Protein 2H8A (pdb70)

InterPro domains:
  IPR001129 Membrane-associated, eicosanoid/glutathione metabolism (MAPEG) protein [PF01124] (18-149)
  IPR023352 Membrane associated eicosanoid/glutathione metabolism-like domain superfamily [G3DSA:1.20.120.550] (2-155)
  IPR023352 Membrane associated eicosanoid/glutathione metabolism-like domain superfamily [SSF161084] (10-147)
  IPR040162 Microsomal glutathione S-transferase 1-like [PTHR10689] (6-151)

Organism: Rattus norvegicus (NCBI:txid10116)

Foldseek 3Di:
DLVCQLPVQVVCLCCVLVVQLVVLPPPDDPDDPPCVDDCVSCVLRVLLNVQSPPLCVQLVVLVVVQCVVPDDPPCCCCLRCVSVVLVVVLNVVDSVDPDDPRVVSSCCHSVPSNVCSVPVD

B-factor: mean 26.66, std 11.85, range [6.63, 51.51]

Sequence (121 aa):
NEVLMAFTSYATIILAKMMFLSSATAFQRLTNKVFLRTDEKVERVRRAHLNDLENIVPFLGIGLLYSLSGPDLSTALIHFRIFVGARIYHTIAYLTPLPQPNRGLAFFVGYGVTLSMAYRL

Solvent-accessible surface area: 8110 Å² total; per-residue (Å²): 42,42,94,100,6,22,96,73,2,105,35,36,37,72,92,22,19,96,126,42,48,72,74,9,82,68,169,112,71,152,50,110,128,119,208,209,140,28,84,112,52,54,37,95,35,152,114,9,62,89,21,1,61,80,11,22,90,72,1,30,36,23,3,95,134,34,26,146,74,43,38,107,76,93,46,2,71,101,43,18,119,105,2,13,28,25,16,61,134,0,12,114,27,29,27,103,36,57,67,146,80,1,166,39,63,21,98,154,12,15,154,23,12,20,119,20,18,58,184,106,122

GO terms:
  GO:0005783 endoplasmic reticulum (C, IDA)
  GO:0016020 membrane (C, IDA)
  GO:0043295 glutathione binding (F, IDA)
  GO:0005741 mitochondrial outer membrane (C, EXP)
  GO:0005789 endoplasmic reticulum membrane (C, EXP)
  GO:0004364 glutathione transferase activity (F, EXP)
  GO:0004364 glutathione transferase activity (F, TAS)
  GO:0005739 mitochondrion (C, IDA)
  GO:0005741 mitochondrial outer membrane (C, IDA)
  GO:0005789 endoplasmic reticulum membrane (C, IDA)
  GO:0045177 apical part of cell (C, IDA)
  GO:0005778 peroxisomal membrane (C, IDA)
  GO:0009410 response to xenobiotic stimulus (P, IDA)
  GO:0042802 identical p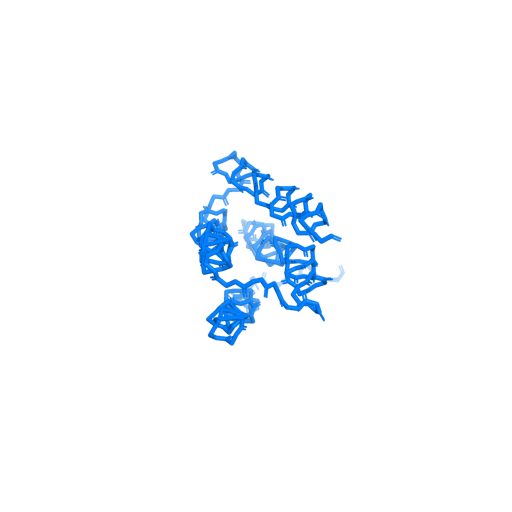rotein binding (F, IDA)
  GO:0004364 glutathione transferase activity (F, IDA)
  GO:0032496 response to lipopolysaccharide (P, IDA)
  GO:0033327 Leydig cell differentiation (P, IEP)
  GO:0042802 identical protein binding (F, IPI)

Structure (mmCIF, N/CA/C/O backbone):
data_2H8A
#
_entry.id   2H8A
#
_cell.length_a   81.800
_cell.length_b   81.800
_cell.length_c   100.000
_cell.angle_alpha   90.00
_cell.angle_beta   90.00
_cell.angle_gamma   120.00
#
_symmetry.space_group_name_H-M   'P 6'
#
loop_
_entity.id
_entity.type
_entity.pdbx_description
1 polymer 'Microsomal glutathione S-transferase 1'
2 non-polymer GLUTATHIONE
#
loop_
_atom_site.group_PDB
_atom_site.id
_atom_site.type_symbol
_atom_site.label_atom_id
_atom_site.label_alt_id
_atom_site.label_comp_id
_atom_site.label_asym_id
_atom_site.label_entity_id
_atom_site.label_seq_id
_atom_site.pdbx_PDB_ins_code
_atom_site.Cartn_x
_atom_site.Cartn_y
_atom_site.Cartn_z
_atom_site.occupancy
_atom_site.B_iso_or_equiv
_atom_site.auth_seq_id
_atom_site.auth_comp_id
_atom_site.auth_asym_id
_atom_site.auth_atom_id
_atom_site.pdbx_PDB_model_num
ATOM 1 N N . ASN A 1 9 ? -55.192 23.879 -21.710 1.00 35.14 9 ASN A N 1
ATOM 2 C CA . ASN A 1 9 ? -55.502 24.474 -20.376 1.00 35.19 9 ASN A CA 1
ATOM 3 C C . ASN A 1 9 ? -54.400 24.471 -19.293 1.00 34.87 9 ASN A C 1
ATOM 4 O O . ASN A 1 9 ? -54.497 25.217 -18.309 1.00 35.04 9 ASN A O 1
ATOM 9 N N . GLU A 1 10 ? -53.361 23.657 -19.473 1.00 34.23 10 GLU A N 1
ATOM 10 C CA . GLU A 1 10 ? -52.212 23.694 -18.566 1.00 33.95 10 GLU A CA 1
ATOM 11 C C . GLU A 1 10 ? -51.724 25.124 -18.468 1.00 33.41 10 GLU A C 1
ATOM 12 O O .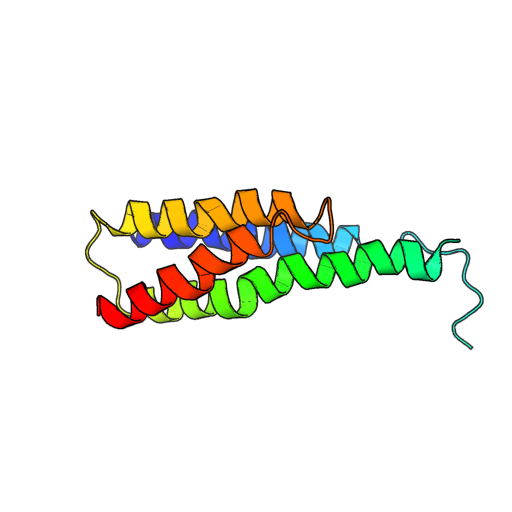 GLU A 1 10 ? -51.049 25.522 -17.515 1.00 33.45 10 GLU A O 1
ATOM 18 N N . VAL A 1 11 ? -52.082 25.875 -19.498 1.00 32.67 11 VAL A N 1
ATOM 19 C CA . VAL A 1 11 ? -52.059 27.307 -19.474 1.00 32.01 11 VAL A CA 1
ATOM 20 C C . VAL A 1 11 ? -52.784 27.788 -18.191 1.00 31.91 11 VAL A C 1
ATOM 21 O O . VAL A 1 11 ? -52.198 27.779 -17.102 1.00 31.69 11 VAL A O 1
ATOM 25 N N . LEU A 1 12 ? -54.064 28.147 -18.308 1.00 31.72 12 LEU A N 1
ATOM 26 C CA . LEU A 1 12 ? -54.804 28.788 -17.207 1.00 31.53 12 LEU A CA 1
ATOM 27 C C . LEU A 1 12 ? -54.558 28.099 -15.869 1.00 31.59 12 LEU A C 1
ATOM 28 O O . LEU A 1 12 ? -54.470 28.770 -14.830 1.00 31.50 12 LEU A O 1
ATOM 33 N N . MET A 1 13 ? -54.446 26.761 -15.919 1.00 31.40 13 MET A N 1
ATOM 34 C CA . MET A 1 13 ? -54.603 25.908 -14.734 1.00 31.00 13 MET A CA 1
ATOM 35 C C . MET A 1 13 ? -53.500 26.123 -13.734 1.00 30.10 13 MET A C 1
ATOM 36 O O . MET A 1 13 ? -53.755 26.517 -12.591 1.00 29.86 13 MET A O 1
ATOM 41 N N . ALA A 1 14 ? -52.273 25.912 -14.175 1.00 29.29 14 ALA A N 1
ATOM 42 C CA . ALA A 1 14 ? -51.170 26.122 -13.290 1.00 29.02 14 ALA A CA 1
ATOM 43 C C . ALA A 1 14 ? -51.421 27.445 -12.580 1.00 28.86 14 ALA A C 1
ATOM 44 O O . ALA A 1 14 ? -51.128 27.574 -11.393 1.00 29.22 14 ALA A O 1
ATOM 46 N N . PHE A 1 15 ? -52.033 28.398 -13.292 1.00 28.42 15 PHE A N 1
ATOM 47 C CA . PHE A 1 15 ? -52.095 29.807 -12.839 1.00 27.53 15 PHE A CA 1
ATOM 48 C C . PHE A 1 15 ? -52.977 30.069 -11.617 1.00 26.52 15 PHE A C 1
ATOM 49 O O . PHE A 1 15 ? -52.444 30.282 -10.516 1.00 26.16 15 PHE A O 1
ATOM 57 N N . THR A 1 16 ? -54.302 30.039 -11.797 1.00 25.19 16 THR A N 1
ATOM 58 C CA . THR A 1 16 ? -55.204 30.383 -10.697 1.00 23.95 16 THR A CA 1
ATOM 59 C C . THR A 1 16 ? -54.589 29.760 -9.461 1.00 23.13 16 THR A C 1
ATOM 60 O O . THR A 1 16 ? -54.385 30.439 -8.452 1.00 22.93 16 THR A O 1
ATOM 64 N N . SER A 1 17 ? -54.267 28.468 -9.593 1.00 22.10 17 SER A N 1
ATOM 65 C CA . SER A 1 17 ? -53.547 27.697 -8.591 1.00 20.85 17 SER A CA 1
ATOM 66 C C . SER A 1 17 ? -52.537 28.567 -7.884 1.00 20.47 17 SER A C 1
ATOM 67 O O . SER A 1 17 ? -52.814 29.117 -6.815 1.00 20.56 17 SER A O 1
ATOM 70 N N . TYR A 1 18 ? -51.375 28.720 -8.506 1.00 19.53 18 TYR A N 1
ATOM 71 C CA . TYR A 1 18 ? -50.222 29.193 -7.771 1.00 18.72 18 TYR A CA 1
ATOM 72 C C . TYR A 1 18 ? -50.530 30.431 -6.963 1.00 18.13 18 TYR A C 1
ATOM 73 O O . TYR A 1 18 ? -50.111 30.549 -5.822 1.00 17.80 18 TYR A O 1
ATOM 82 N N . ALA A 1 19 ? -51.305 31.336 -7.542 1.00 17.55 19 ALA A N 1
ATOM 83 C CA . ALA A 1 19 ? -51.503 32.613 -6.903 1.00 17.15 19 ALA A CA 1
ATOM 84 C C . ALA A 1 19 ? -52.044 32.397 -5.497 1.00 16.78 19 ALA A C 1
ATOM 85 O O . ALA A 1 19 ? -51.721 33.150 -4.581 1.00 16.54 19 ALA A O 1
ATOM 87 N N . THR A 1 20 ? -52.830 31.339 -5.319 1.00 16.37 20 THR A N 1
ATOM 88 C CA . THR A 1 20 ? -53.394 31.060 -4.007 1.00 15.97 20 THR A CA 1
ATOM 89 C C . THR A 1 20 ? -52.311 30.561 -3.086 1.00 15.58 20 THR A C 1
ATOM 90 O O . THR A 1 20 ? -52.455 30.665 -1.881 1.00 15.37 20 THR A O 1
ATOM 94 N N . ILE A 1 21 ? -51.218 30.052 -3.658 1.00 15.35 21 ILE A N 1
ATOM 95 C CA . ILE A 1 21 ? -50.127 29.458 -2.850 1.00 15.01 21 ILE A CA 1
ATOM 96 C C . ILE A 1 21 ? -49.101 30.418 -2.260 1.00 15.16 21 ILE A C 1
ATOM 97 O O . ILE A 1 21 ? -48.437 30.074 -1.290 1.00 14.86 21 ILE A O 1
ATOM 102 N N . ILE A 1 22 ? -48.966 31.605 -2.847 1.00 15.71 22 ILE A N 1
ATOM 103 C CA . ILE A 1 22 ? -48.244 32.700 -2.187 1.00 16.41 22 ILE A CA 1
ATOM 104 C C . ILE A 1 22 ? -49.211 33.587 -1.460 1.00 17.26 22 ILE A C 1
ATOM 105 O O . ILE A 1 22 ? -48.834 34.253 -0.516 1.00 17.03 22 ILE A O 1
ATOM 110 N N . LEU A 1 23 ? -50.451 33.634 -1.942 1.00 18.67 23 LEU A N 1
ATOM 111 C CA . LEU A 1 23 ? -51.516 34.341 -1.247 1.00 19.65 23 LEU A CA 1
ATOM 112 C C . LEU A 1 23 ? -51.983 33.501 -0.043 1.00 20.52 23 LEU A C 1
ATOM 113 O O . LEU A 1 23 ? -51.543 33.764 1.077 1.00 20.26 23 LEU A O 1
ATOM 118 N N . ALA A 1 24 ? -52.808 32.470 -0.262 1.00 21.68 24 ALA A N 1
ATOM 119 C CA . ALA A 1 24 ? -53.245 31.594 0.846 1.00 23.33 24 ALA A CA 1
ATOM 120 C C . ALA A 1 24 ? -52.161 31.516 1.917 1.00 24.48 24 ALA A C 1
ATOM 121 O O . ALA A 1 24 ? -52.291 32.129 2.982 1.00 25.03 24 ALA A O 1
ATOM 123 N N . LYS A 1 25 ? -51.090 30.785 1.605 1.00 25.69 25 LYS A N 1
ATOM 124 C CA . LYS A 1 25 ? -49.909 30.673 2.461 1.00 26.65 25 LYS A CA 1
ATOM 125 C C . LYS A 1 25 ? -49.383 32.043 2.905 1.00 27.12 25 LYS A C 1
ATOM 126 O O . LYS A 1 25 ? -49.337 32.349 4.096 1.00 27.19 25 LYS A O 1
ATOM 132 N N . MET A 1 26 ? -49.012 32.868 1.937 1.00 27.75 26 MET A N 1
ATOM 133 C CA . MET A 1 26 ? -48.280 34.080 2.250 1.00 28.67 26 MET A CA 1
ATOM 134 C C . MET A 1 26 ? -49.155 35.266 2.722 1.00 28.60 26 MET A C 1
ATOM 135 O O . MET A 1 26 ? -48.718 36.019 3.596 1.00 28.87 26 MET A O 1
ATOM 140 N N . MET A 1 27 ? -50.379 35.409 2.199 1.00 28.53 27 MET A N 1
ATOM 141 C CA . MET A 1 27 ? -51.350 36.390 2.743 1.00 28.63 27 MET A CA 1
ATOM 142 C C . MET A 1 27 ? -51.527 36.144 4.233 1.00 28.05 27 MET A C 1
ATOM 143 O O . MET A 1 27 ? -52.237 36.879 4.945 1.00 27.87 27 MET A O 1
ATOM 148 N N . PHE A 1 28 ? -50.853 35.099 4.691 1.00 27.38 28 PHE A N 1
ATOM 149 C CA . PHE A 1 28 ? -51.153 34.518 5.957 1.00 26.95 28 PHE A CA 1
ATOM 150 C C . PHE A 1 28 ? -49.983 34.523 6.934 1.00 26.64 28 PHE A C 1
ATOM 151 O O . PHE A 1 28 ? -50.165 34.787 8.112 1.00 26.44 28 PHE A O 1
ATOM 159 N N . LEU A 1 29 ? -48.788 34.233 6.456 1.00 26.61 29 LEU A N 1
ATOM 160 C CA . LEU A 1 29 ? -47.607 34.406 7.287 1.00 26.97 29 LEU A CA 1
ATOM 161 C C . LEU A 1 29 ? -47.495 35.827 7.869 1.00 27.80 29 LEU A C 1
ATOM 162 O O . LEU A 1 29 ? -47.265 35.996 9.069 1.00 27.83 29 LEU A O 1
ATOM 167 N N . SER A 1 30 ? -47.655 36.849 7.026 1.00 28.48 30 SER A N 1
ATOM 168 C CA . SER A 1 30 ? -47.498 38.229 7.487 1.00 29.09 30 SER A CA 1
ATOM 169 C C . SER A 1 30 ? -48.611 38.677 8.428 1.00 29.68 30 SER A C 1
ATOM 170 O O . SER A 1 30 ? -48.358 39.403 9.389 1.00 29.94 30 SER A O 1
ATOM 173 N N . SER A 1 31 ? -49.842 38.248 8.151 1.00 30.20 31 SER A N 1
ATOM 174 C CA . SER A 1 31 ? -50.978 38.501 9.059 1.00 30.56 31 SER A CA 1
ATOM 175 C C . SER A 1 31 ? -50.789 37.755 10.385 1.00 31.08 31 SER A C 1
ATOM 176 O O . SER A 1 31 ? -51.554 37.956 11.342 1.00 30.90 31 SER A O 1
ATOM 179 N N . ALA A 1 32 ? -49.775 36.879 10.402 1.00 31.75 32 ALA A N 1
ATOM 180 C CA . ALA A 1 32 ? -49.362 36.116 11.585 1.00 31.91 32 ALA A CA 1
ATOM 181 C C . ALA A 1 32 ? -48.211 36.846 12.267 1.00 31.88 32 ALA A C 1
ATOM 182 O O . ALA A 1 32 ? -47.801 36.477 13.374 1.00 32.04 32 ALA A O 1
ATOM 184 N N . THR A 1 33 ? -47.703 37.887 11.610 1.00 31.79 33 THR A N 1
ATOM 185 C CA . THR A 1 33 ? -46.614 38.657 12.179 1.00 32.09 33 THR A CA 1
ATOM 186 C C . THR A 1 33 ? -47.019 39.307 13.508 1.00 32.30 33 THR A C 1
ATOM 187 O O . THR A 1 33 ? -48.186 39.634 13.730 1.00 32.33 33 THR A O 1
ATOM 191 N N . ALA A 1 34 ? -46.025 39.485 14.369 1.00 32.63 34 ALA A N 1
ATOM 192 C CA . ALA A 1 34 ? -46.210 39.781 15.787 1.00 33.15 34 ALA A CA 1
ATOM 193 C C . ALA A 1 34 ? -47.144 40.940 16.120 1.00 33.51 34 ALA A C 1
ATOM 194 O O . ALA A 1 34 ? -46.685 42.068 16.295 1.00 34.17 34 ALA A O 1
ATOM 196 N N . PHE A 1 35 ? -48.441 40.690 16.236 1.00 33.84 35 PHE A N 1
ATOM 197 C CA . PHE A 1 35 ? -49.285 41.703 16.872 1.00 34.54 35 PHE A CA 1
ATOM 198 C C . PHE A 1 35 ? -49.043 41.567 18.371 1.00 35.13 35 PHE A C 1
ATOM 199 O O . PHE A 1 35 ? -49.956 41.392 19.190 1.00 34.90 35 PHE A O 1
ATOM 207 N N . GLN A 1 36 ? -47.757 41.737 18.669 1.00 36.10 36 GLN A N 1
ATOM 208 C CA . GLN A 1 36 ? -47.036 41.223 19.826 1.00 37.27 36 GLN A CA 1
ATOM 209 C C . GLN A 1 36 ? -47.792 40.850 21.096 1.00 38.46 36 GLN A C 1
ATOM 210 O O . GLN A 1 36 ? -48.668 41.582 21.583 1.00 38.52 36 GLN A O 1
ATOM 216 N N . ARG A 1 37 ? -47.413 39.685 21.619 1.00 39.91 37 ARG A N 1
ATOM 217 C CA . ARG A 1 37 ? -47.610 39.358 23.025 1.00 41.00 37 ARG A CA 1
ATOM 218 C C . ARG A 1 37 ? -46.952 40.476 23.842 1.00 41.92 37 ARG A C 1
ATOM 219 O O . ARG A 1 37 ? -45.973 41.094 23.396 1.00 41.73 37 ARG A O 1
ATOM 227 N N . LEU A 1 38 ? -47.512 40.752 25.014 1.00 43.11 38 LEU A N 1
ATOM 228 C CA . LEU A 1 38 ? -46.830 41.573 25.995 1.00 44.31 38 LEU A CA 1
ATOM 229 C C . LEU A 1 38 ? -45.606 40.744 26.420 1.00 45.19 38 LEU A C 1
ATOM 230 O O . LEU A 1 38 ? -45.690 39.863 27.289 1.00 45.49 38 LEU A O 1
ATOM 235 N N . THR A 1 39 ? -44.486 41.007 25.741 1.00 46.06 39 THR A N 1
ATOM 236 C CA . THR A 1 39 ? -43.290 40.174 25.839 1.00 46.74 39 THR A CA 1
ATOM 237 C C . THR A 1 39 ? -42.535 40.403 27.131 1.00 47.19 39 THR A C 1
ATOM 238 O O . THR A 1 39 ? -42.464 41.526 27.653 1.00 47.30 39 THR A O 1
ATOM 242 N N . ASN A 1 40 ? -41.997 39.300 27.636 1.00 47.70 40 ASN A N 1
ATOM 243 C CA . ASN A 1 40 ? -40.978 39.310 28.657 1.00 48.35 40 ASN A CA 1
ATOM 244 C C . ASN A 1 40 ? -40.079 38.114 28.374 1.00 48.44 40 ASN A C 1
ATOM 245 O O . ASN A 1 40 ? -38.858 38.248 28.294 1.00 48.94 40 ASN A O 1
ATOM 250 N N . LYS A 1 41 ? -40.712 36.957 28.177 1.00 48.31 41 LYS A N 1
ATOM 251 C CA . LYS A 1 41 ? -40.036 35.680 27.909 1.00 47.99 41 LYS A CA 1
ATOM 252 C C . LYS A 1 41 ? -39.315 35.588 26.543 1.00 47.89 41 LYS A C 1
ATOM 253 O O . LYS A 1 41 ? -39.837 35.018 25.576 1.00 47.69 41 LYS A O 1
ATOM 259 N N . VAL A 1 42 ? -38.119 36.173 26.476 1.00 47.94 42 VAL A N 1
ATOM 260 C CA . VAL A 1 42 ? -37.165 35.897 25.393 1.00 48.10 42 VAL A CA 1
ATOM 261 C C . VAL A 1 42 ? -35.825 35.573 26.029 1.00 48.20 42 VAL A C 1
ATOM 262 O O . VAL A 1 42 ? -35.081 34.722 25.535 1.00 48.11 42 VAL A O 1
ATOM 266 N N . PHE A 1 43 ? -35.545 36.258 27.137 1.00 48.53 43 PHE A N 1
ATOM 267 C CA . PHE A 1 43 ? -34.272 36.147 27.862 1.00 48.85 43 PHE A CA 1
ATOM 268 C C . PHE A 1 43 ? -33.991 34.753 28.468 1.00 48.77 43 PHE A C 1
ATOM 269 O O . PHE A 1 43 ? -34.884 33.907 28.606 1.00 48.53 43 PHE A O 1
ATOM 277 N N . LEU A 1 62 ? -51.587 33.746 28.973 1.00 49.74 62 LEU A N 1
ATOM 278 C CA . LEU A 1 62 ? -52.632 33.197 28.116 1.00 49.71 62 LEU A CA 1
ATOM 279 C C . LEU A 1 62 ? -52.214 33.244 26.646 1.00 49.75 62 LEU A C 1
ATOM 280 O O . LEU A 1 62 ? -52.512 32.322 25.880 1.00 49.98 62 LEU A O 1
ATOM 285 N N . ARG A 1 63 ? -51.495 34.299 26.271 1.00 49.67 63 ARG A N 1
ATOM 286 C CA . ARG A 1 63 ? -51.108 34.515 24.879 1.00 49.63 63 ARG A CA 1
ATOM 287 C C . ARG A 1 63 ? -50.067 33.522 24.341 1.00 49.42 63 ARG A C 1
ATOM 288 O O . ARG A 1 63 ? -50.454 32.516 23.756 1.00 49.27 63 ARG A O 1
ATOM 296 N N . THR A 1 64 ? -48.774 33.798 24.549 1.00 49.33 64 THR A N 1
ATOM 297 C CA . THR A 1 64 ? -47.673 33.076 23.864 1.00 49.25 64 THR A CA 1
ATOM 298 C C . THR A 1 64 ? -48.137 31.830 23.113 1.00 49.14 64 THR A C 1
ATOM 299 O O . THR A 1 64 ? -48.469 31.892 21.922 1.00 49.05 64 THR A O 1
ATOM 303 N N . ASP A 1 65 ? -48.162 30.708 23.827 1.00 48.93 65 ASP A N 1
ATOM 304 C CA . ASP A 1 65 ? -48.620 29.447 23.268 1.00 48.78 65 ASP A CA 1
ATOM 305 C C . ASP A 1 65 ? -49.876 29.630 22.421 1.00 48.61 65 ASP A C 1
ATOM 306 O O . ASP A 1 65 ? -49.819 29.389 21.233 1.00 48.59 65 ASP A O 1
ATOM 311 N N . GLU A 1 66 ? -50.977 30.107 23.002 1.00 48.66 66 GLU A N 1
ATOM 312 C CA . GLU A 1 66 ? -52.244 30.264 22.245 1.00 48.62 66 GLU A CA 1
ATOM 313 C C . GLU A 1 66 ? -52.287 31.400 21.187 1.00 48.78 66 GLU A C 1
ATOM 314 O O . GLU A 1 66 ? -53.297 31.557 20.492 1.00 48.86 66 GLU A O 1
ATOM 320 N N . LYS A 1 67 ? -51.216 32.186 21.065 1.00 48.82 67 LYS A N 1
ATOM 321 C CA . LYS A 1 67 ? -51.035 33.032 19.876 1.00 48.95 67 LYS A CA 1
ATOM 322 C C . LYS A 1 67 ? -50.160 32.292 18.858 1.00 48.86 67 LYS A C 1
ATOM 323 O O . LYS A 1 67 ? -50.518 32.183 17.679 1.00 48.98 67 LYS A O 1
ATOM 329 N N . VAL A 1 68 ? -49.023 31.785 19.331 1.00 48.55 68 VAL A N 1
ATOM 330 C CA . VAL A 1 68 ? -48.191 30.853 18.578 1.00 48.36 68 VAL A CA 1
ATOM 331 C C . VAL A 1 68 ? -49.028 29.654 18.105 1.00 48.21 68 VAL A C 1
ATOM 332 O O . VAL A 1 68 ? -49.034 29.335 16.917 1.00 48.09 68 VAL A O 1
ATOM 336 N N . GLU A 1 69 ? -49.740 29.019 19.045 1.00 48.16 69 GLU A N 1
ATOM 337 C CA . GLU A 1 69 ? -50.650 27.889 18.781 1.00 48.07 69 GLU A CA 1
ATOM 338 C C . GLU A 1 69 ? -51.655 28.209 17.707 1.00 47.83 69 GLU A C 1
ATOM 339 O O . GLU A 1 69 ? -52.335 27.310 17.192 1.00 47.85 69 GLU A O 1
ATOM 345 N N . ARG A 1 70 ? -51.785 29.496 17.404 1.00 47.29 70 ARG A N 1
ATOM 346 C CA . ARG A 1 70 ? -52.481 29.868 16.203 1.00 46.84 70 ARG A CA 1
ATOM 347 C C . ARG A 1 70 ? -51.449 30.107 15.117 1.00 46.48 70 ARG A C 1
ATOM 348 O O . ARG A 1 70 ? -51.469 29.415 14.108 1.00 46.56 70 ARG A O 1
ATOM 356 N N . VAL A 1 71 ? -50.512 31.023 15.356 1.00 45.91 71 VAL A N 1
ATOM 357 C CA . VAL A 1 71 ? -49.546 31.426 14.321 1.00 45.58 71 VAL A CA 1
ATOM 358 C C . VAL A 1 71 ? -48.669 30.292 13.750 1.00 45.15 71 VAL A C 1
ATOM 359 O O . VAL A 1 71 ? -48.849 29.927 12.587 1.00 45.19 71 VAL A O 1
ATOM 363 N N . ARG A 1 72 ? -47.737 29.750 14.541 1.00 44.48 72 ARG A N 1
ATOM 364 C CA . ARG A 1 72 ? -46.890 28.636 14.080 1.00 43.84 72 ARG A CA 1
ATOM 365 C C . ARG A 1 72 ? -47.758 27.550 13.481 1.00 43.15 72 ARG A C 1
ATOM 366 O O . ARG A 1 72 ? -47.535 27.104 12.356 1.00 42.83 72 ARG A O 1
ATOM 374 N N . ARG A 1 73 ? -48.769 27.172 14.256 1.00 42.56 73 ARG A N 1
ATOM 375 C CA . ARG A 1 73 ? -49.717 26.109 13.928 1.00 42.13 73 ARG A CA 1
ATOM 376 C C . ARG A 1 73 ? -50.582 26.430 12.696 1.00 41.23 73 ARG A C 1
ATOM 377 O O . ARG A 1 73 ? -51.165 25.536 12.040 1.00 40.95 73 ARG A O 1
ATOM 385 N N . ALA A 1 74 ? -50.647 27.723 12.394 1.00 39.99 74 ALA A N 1
ATOM 386 C CA . ALA A 1 74 ? -51.312 28.204 11.197 1.00 38.65 74 ALA A CA 1
ATOM 387 C C . ALA A 1 74 ? -50.315 28.384 10.038 1.00 37.56 74 ALA A C 1
ATOM 388 O O . ALA A 1 74 ? -50.612 27.979 8.908 1.00 37.67 74 ALA A O 1
ATOM 390 N N . HIS A 1 75 ? -49.147 28.973 10.312 1.00 35.75 75 HIS A N 1
ATOM 391 C CA . HIS A 1 75 ? -48.102 29.081 9.302 1.00 34.14 75 HIS A CA 1
ATOM 392 C C . HIS A 1 75 ? -47.540 27.715 8.921 1.00 33.02 75 HIS A C 1
ATOM 393 O O . HIS A 1 75 ? -46.889 27.575 7.883 1.00 33.16 75 HIS A O 1
ATOM 400 N N . LEU A 1 76 ? -47.773 26.704 9.746 1.00 31.40 76 LEU A N 1
ATOM 401 C CA . LEU A 1 76 ? -47.295 25.375 9.391 1.00 29.89 76 LEU A CA 1
ATOM 402 C C . LEU A 1 76 ? -48.125 24.755 8.285 1.00 29.13 76 LEU A C 1
ATOM 403 O O . LEU A 1 76 ? -47.563 24.132 7.390 1.00 28.82 76 LEU A O 1
ATOM 408 N N . ASN A 1 77 ? -49.445 24.963 8.329 1.00 28.37 77 ASN A N 1
ATOM 409 C CA . ASN A 1 77 ? -50.389 24.130 7.545 1.00 27.81 77 ASN A CA 1
ATOM 410 C C . ASN A 1 77 ? -50.925 24.673 6.211 1.00 26.94 77 ASN A C 1
ATOM 411 O O . ASN A 1 77 ? -51.349 23.909 5.339 1.00 26.64 77 ASN A O 1
ATOM 416 N N . ASP A 1 78 ? -50.947 25.992 6.092 1.00 25.91 78 ASP A N 1
ATOM 417 C CA . ASP A 1 78 ? -50.898 26.656 4.814 1.00 25.10 78 ASP A CA 1
ATOM 418 C C . ASP A 1 78 ? -49.783 26.009 4.009 1.00 24.57 78 ASP A C 1
ATOM 419 O O . ASP A 1 78 ? -49.991 25.515 2.902 1.00 24.64 78 ASP A O 1
ATOM 424 N N . LEU A 1 79 ? -48.604 25.994 4.635 1.00 23.76 79 LEU A N 1
ATOM 425 C CA . LEU A 1 79 ? -47.322 25.596 4.068 1.00 22.79 79 LEU A CA 1
ATOM 426 C C . LEU A 1 79 ? -47.284 24.182 3.502 1.00 22.02 79 LEU A C 1
ATOM 427 O O . LEU A 1 79 ? -47.570 23.989 2.323 1.00 21.84 79 LEU A O 1
ATOM 432 N N . GLU A 1 80 ? -46.930 23.207 4.344 1.00 21.12 80 GLU A N 1
ATOM 433 C CA . GLU A 1 80 ? -46.763 21.815 3.896 1.00 20.18 80 GLU A CA 1
ATOM 434 C C . GLU A 1 80 ? -47.888 21.363 2.960 1.00 19.57 80 GLU A C 1
ATOM 435 O O . GLU A 1 80 ? -47.608 20.815 1.892 1.00 19.78 80 GLU A O 1
ATOM 441 N N . ASN A 1 81 ? -49.144 21.623 3.312 1.00 18.53 81 ASN A N 1
ATOM 442 C CA . ASN A 1 81 ? -50.227 21.280 2.390 1.00 17.58 81 ASN A CA 1
ATOM 443 C C . ASN A 1 81 ? -49.900 21.662 0.936 1.00 16.64 81 ASN A C 1
ATOM 444 O O . ASN A 1 81 ? -50.652 21.311 0.014 1.00 16.30 81 ASN A O 1
ATOM 449 N N . ILE A 1 82 ? -48.776 22.379 0.764 1.00 15.20 82 ILE A N 1
ATOM 450 C CA . ILE A 1 82 ? -48.222 22.781 -0.540 1.00 13.48 82 ILE A CA 1
ATOM 451 C C . ILE A 1 82 ? -46.926 22.051 -0.833 1.00 12.63 82 ILE A C 1
ATOM 452 O O . ILE A 1 82 ? -46.793 21.478 -1.895 1.00 12.13 82 ILE A O 1
ATOM 457 N N . VAL A 1 83 ? -45.995 22.069 0.125 1.00 12.11 83 VAL A N 1
ATOM 458 C CA . VAL A 1 83 ? -44.612 21.604 -0.082 1.00 11.68 83 VAL A CA 1
ATOM 459 C C . VAL A 1 83 ? -44.509 20.374 -0.997 1.00 12.09 83 VAL A C 1
ATOM 460 O O . VAL A 1 83 ? -43.792 20.443 -2.013 1.00 12.58 83 VAL A O 1
ATOM 464 N N . PRO A 1 84 ? -45.160 19.234 -0.622 1.00 12.00 84 PRO A N 1
ATOM 465 C CA . PRO A 1 84 ? -45.419 18.210 -1.639 1.00 12.08 84 PRO A CA 1
ATOM 466 C C . PRO A 1 84 ? -46.438 18.687 -2.675 1.00 12.26 84 PRO A C 1
ATOM 467 O O . PRO A 1 84 ? -46.062 18.969 -3.818 1.00 12.07 84 PRO A O 1
ATOM 471 N N . PHE A 1 85 ? -47.696 18.806 -2.239 1.00 12.46 85 PHE A N 1
ATOM 472 C CA . PHE A 1 85 ? -48.860 19.121 -3.071 1.00 12.90 85 PHE A CA 1
ATOM 473 C C . PHE A 1 85 ? -48.556 19.913 -4.330 1.00 13.49 85 PHE A C 1
ATOM 474 O O . PHE A 1 85 ? -48.917 19.507 -5.443 1.00 13.40 85 PHE A O 1
ATOM 482 N N . LEU A 1 86 ? -47.923 21.066 -4.118 1.00 14.15 86 LEU A N 1
ATOM 483 C CA . LEU A 1 86 ? -47.564 21.997 -5.180 1.00 14.19 86 LEU A CA 1
ATOM 484 C C . LEU A 1 86 ? -46.245 21.637 -5.867 1.00 14.21 86 LEU A C 1
ATOM 485 O O . LEU A 1 86 ? -46.164 21.655 -7.091 1.00 14.18 86 LEU A O 1
ATOM 490 N N . GLY A 1 87 ? -45.220 21.325 -5.082 1.00 14.16 87 GLY A N 1
ATOM 491 C CA . GLY A 1 87 ? -44.005 20.770 -5.638 1.00 14.87 87 GLY A CA 1
ATOM 492 C C . GLY A 1 87 ? -44.390 19.746 -6.688 1.00 15.29 87 GLY A C 1
ATOM 493 O O . GLY A 1 87 ? -44.216 19.961 -7.892 1.00 15.21 87 GLY A O 1
ATOM 494 N N . ILE A 1 88 ? -44.949 18.637 -6.234 1.00 15.93 88 ILE A N 1
ATOM 495 C CA . ILE A 1 88 ? -45.565 17.683 -7.156 1.00 17.03 88 ILE A CA 1
ATOM 496 C C . ILE A 1 88 ? -46.484 18.412 -8.184 1.00 17.48 88 ILE A C 1
ATOM 497 O O . ILE A 1 88 ? -46.482 18.070 -9.373 1.00 17.95 88 ILE A O 1
ATOM 502 N N . GLY A 1 89 ? -47.235 19.421 -7.725 1.00 17.45 89 GLY A N 1
ATOM 503 C CA . GLY A 1 89 ? -48.204 20.139 -8.550 1.00 17.41 89 GLY A CA 1
ATOM 504 C C . GLY A 1 89 ? -47.670 20.490 -9.923 1.00 17.71 89 GLY A C 1
ATOM 505 O O . GLY A 1 89 ? -48.436 20.555 -10.893 1.00 17.73 89 GLY A O 1
ATOM 506 N N . LEU A 1 90 ? -46.358 20.723 -10.002 1.00 17.76 90 LEU A N 1
ATOM 507 C CA . LEU A 1 90 ? -45.696 20.942 -11.281 1.00 18.00 90 LEU A CA 1
ATOM 508 C C . LEU A 1 90 ? -44.973 19.710 -11.691 1.00 18.34 90 LEU A C 1
ATOM 509 O O . LEU A 1 90 ? -45.050 19.321 -12.843 1.00 18.17 90 LEU A O 1
ATOM 514 N N . LEU A 1 91 ? -44.261 19.117 -10.733 1.00 19.25 91 LEU A N 1
ATOM 515 C CA . LEU A 1 91 ? -43.327 18.007 -10.957 1.00 20.46 91 LEU A CA 1
ATOM 516 C C . LEU A 1 91 ? -43.856 17.067 -12.026 1.00 21.34 91 LEU A C 1
ATOM 517 O O . LEU A 1 91 ? -43.120 16.277 -12.622 1.00 21.35 91 LEU A O 1
ATOM 522 N N . TYR A 1 92 ? -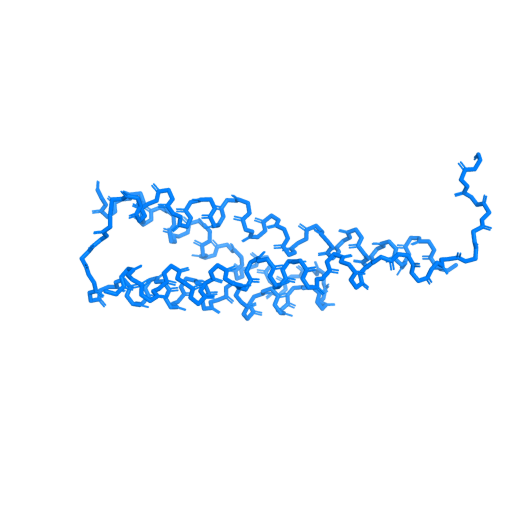45.150 17.218 -12.265 1.00 22.61 92 TYR A N 1
ATOM 523 C CA . TYR A 1 92 ? -45.923 16.437 -13.194 1.00 23.88 92 TYR A CA 1
ATOM 524 C C . TYR A 1 92 ? -46.187 17.188 -14.487 1.00 23.72 92 TYR A C 1
ATOM 525 O O . TYR A 1 92 ? -45.788 16.731 -15.564 1.00 24.06 92 TYR A O 1
ATOM 534 N N . SER A 1 93 ? -46.858 18.336 -14.368 1.00 23.22 93 SER A N 1
ATOM 535 C CA . SER A 1 93 ? -47.183 19.193 -15.502 1.00 23.07 93 SER A CA 1
ATOM 536 C C . SER A 1 93 ? -45.960 19.618 -16.288 1.00 23.16 93 SER A C 1
ATOM 537 O O . SER A 1 93 ? -46.066 20.053 -17.437 1.00 23.02 93 SER A O 1
ATOM 540 N N . LEU A 1 94 ? -44.798 19.489 -15.653 1.00 23.63 94 LEU A N 1
ATOM 541 C CA . LEU A 1 94 ? -43.498 19.681 -16.312 1.00 23.73 94 LEU A CA 1
ATOM 542 C C . LEU A 1 94 ? -43.389 18.942 -17.638 1.00 23.71 94 LEU A C 1
ATOM 543 O O . LEU A 1 94 ? -42.542 19.269 -18.487 1.00 24.03 94 LEU A O 1
ATOM 548 N N . SER A 1 95 ? -44.236 17.925 -17.780 1.00 23.29 95 SER A N 1
ATOM 549 C CA . SER A 1 95 ? -44.483 17.274 -19.042 1.00 22.44 95 SER A CA 1
ATOM 550 C C . SER A 1 95 ? -45.979 17.418 -19.171 1.00 22.07 95 SER A C 1
ATOM 551 O O . SER A 1 95 ? -46.724 16.540 -18.752 1.00 22.04 95 SER A O 1
ATOM 554 N N . GLY A 1 96 ? -46.397 18.566 -19.710 1.00 21.98 96 GLY A N 1
ATOM 555 C CA . GLY A 1 96 ? -47.807 19.016 -19.740 1.00 22.22 96 GLY A CA 1
ATOM 556 C C . GLY A 1 96 ? -48.893 18.143 -20.379 1.00 22.37 96 GLY A C 1
ATOM 557 O O . GLY A 1 96 ? -48.958 18.027 -21.612 1.00 22.16 96 GLY A O 1
ATOM 558 N N . PRO A 1 97 ? -49.791 17.573 -19.544 1.00 22.49 97 PRO A N 1
ATOM 559 C CA . PRO A 1 97 ? -50.772 16.532 -19.892 1.00 22.61 97 PRO A CA 1
ATOM 560 C C . PRO A 1 97 ? -51.603 16.782 -21.163 1.00 22.75 97 PRO A C 1
ATOM 561 O O . PRO A 1 97 ? -51.279 17.669 -21.958 1.00 22.61 97 PRO A O 1
ATOM 565 N N . ASP A 1 98 ? -52.656 15.975 -21.340 1.00 22.96 98 ASP A N 1
ATOM 566 C CA . ASP A 1 98 ? -53.639 16.125 -22.415 1.00 23.05 98 ASP A CA 1
ATOM 567 C C . ASP A 1 98 ? -54.320 17.461 -22.207 1.00 23.16 98 ASP A C 1
ATOM 568 O O . ASP A 1 98 ? -53.687 18.464 -22.459 1.00 23.23 98 ASP A O 1
ATOM 573 N N . LEU A 1 99 ? -55.579 17.481 -21.739 1.00 23.47 99 LEU A N 1
ATOM 574 C CA . LEU A 1 99 ? -56.300 18.723 -21.353 1.00 23.75 99 LEU A CA 1
ATOM 575 C C . LEU A 1 99 ? -57.759 18.517 -20.872 1.00 23.89 99 LEU A C 1
ATOM 576 O O . LEU A 1 99 ? -58.272 19.307 -20.073 1.00 23.82 99 LEU A O 1
ATOM 581 N N . SER A 1 100 ? -58.439 17.492 -21.381 1.00 24.22 100 SER A N 1
ATOM 582 C CA . SER A 1 100 ? -59.855 17.247 -21.011 1.00 24.46 100 SER A CA 1
ATOM 583 C C . SER A 1 100 ? -59.990 16.774 -19.531 1.00 24.48 100 SER A C 1
ATOM 584 O O . SER A 1 100 ? -60.899 17.208 -18.789 1.00 24.22 100 SER A O 1
ATOM 587 N N . THR A 1 101 ? -59.075 15.879 -19.138 1.00 24.34 101 THR A N 1
ATOM 588 C CA . THR A 1 101 ? -58.821 15.514 -17.737 1.00 23.86 101 THR A CA 1
ATOM 589 C C . THR A 1 101 ? -58.326 16.736 -16.939 1.00 23.73 101 THR A C 1
ATOM 590 O O . THR A 1 101 ? -58.915 17.119 -15.922 1.00 23.57 101 THR A O 1
ATOM 594 N N . ALA A 1 102 ? -57.261 17.348 -17.452 1.00 23.29 102 ALA A N 1
ATOM 595 C CA . ALA A 1 102 ? -56.438 18.308 -16.722 1.00 22.96 102 ALA A CA 1
ATOM 596 C C . ALA A 1 102 ? -57.161 19.523 -16.117 1.00 22.64 102 ALA A C 1
ATOM 597 O O . ALA A 1 102 ? -56.739 20.047 -15.085 1.00 22.38 102 ALA A O 1
ATOM 599 N N . LEU A 1 103 ? -58.233 19.973 -16.759 1.00 22.41 103 LEU A N 1
ATOM 600 C CA . LEU A 1 103 ? -59.070 21.016 -16.178 1.00 22.37 103 LEU A CA 1
ATOM 601 C C . LEU A 1 103 ? -59.629 20.507 -14.863 1.00 22.47 103 LEU A C 1
ATOM 602 O O . LEU A 1 103 ? -59.717 21.246 -13.888 1.00 21.73 103 LEU A O 1
ATOM 607 N N . ILE A 1 104 ? -60.016 19.232 -14.856 1.00 22.96 104 ILE A N 1
ATOM 608 C CA . ILE A 1 104 ? -60.552 18.598 -13.655 1.00 23.48 104 ILE A CA 1
ATOM 609 C C . ILE A 1 104 ? -59.428 18.457 -12.641 1.00 23.86 104 ILE A C 1
ATOM 610 O O . ILE A 1 104 ? -59.342 19.226 -11.662 1.00 23.59 104 ILE A O 1
ATOM 615 N N . HIS A 1 105 ? -58.548 17.492 -12.918 1.00 24.06 105 HIS A N 1
ATOM 616 C CA . HIS A 1 105 ? -57.558 17.069 -11.949 1.00 24.24 105 HIS A CA 1
ATOM 617 C C . HIS A 1 105 ? -56.784 18.248 -11.421 1.00 23.23 105 HIS A C 1
ATOM 618 O O . HIS A 1 105 ? -56.186 18.144 -10.365 1.00 23.37 105 HIS A O 1
ATOM 625 N N . PHE A 1 106 ? -56.814 19.371 -12.131 1.00 22.13 106 PHE A N 1
ATOM 626 C CA . PHE A 1 106 ? -56.201 20.579 -11.596 1.00 21.37 106 PHE A CA 1
ATOM 627 C C . PHE A 1 106 ? -57.173 21.574 -10.975 1.00 20.86 106 PHE A C 1
ATOM 628 O O . PHE A 1 106 ? -56.761 22.338 -10.093 1.00 20.38 106 PHE A O 1
ATOM 636 N N . ARG A 1 107 ? -58.435 21.574 -11.447 1.00 20.29 107 ARG A N 1
ATOM 637 C CA . ARG A 1 107 ? -59.513 22.417 -10.877 1.00 19.22 107 ARG A CA 1
ATOM 638 C C . ARG A 1 107 ? -59.945 21.757 -9.589 1.00 18.13 107 ARG A C 1
ATOM 639 O O . ARG A 1 107 ? -60.161 22.425 -8.572 1.00 17.53 107 ARG A O 1
ATOM 647 N N . ILE A 1 108 ? -60.047 20.430 -9.651 1.00 17.05 108 ILE A N 1
ATOM 648 C CA . ILE A 1 108 ? -60.260 19.613 -8.483 1.00 16.18 108 ILE A CA 1
ATOM 649 C C . ILE A 1 108 ? -59.020 19.729 -7.615 1.00 15.77 108 ILE A C 1
ATOM 650 O O . ILE A 1 108 ? -59.121 19.865 -6.395 1.00 15.84 108 ILE A O 1
ATOM 655 N N . PHE A 1 109 ? -57.856 19.684 -8.263 1.00 15.27 109 PHE A N 1
ATOM 656 C CA . PHE A 1 109 ? -56.551 19.775 -7.599 1.00 14.76 109 PHE A CA 1
ATOM 657 C C . PHE A 1 109 ? -56.459 20.959 -6.619 1.00 15.15 109 PHE A C 1
ATOM 658 O O . PHE A 1 109 ? -56.655 20.772 -5.418 1.00 15.34 109 PHE A O 1
ATOM 666 N N . VAL A 1 110 ? -56.190 22.173 -7.092 1.00 15.33 110 VAL A N 1
ATOM 667 C CA . VAL A 1 110 ? -56.259 23.288 -6.174 1.00 15.48 110 VAL A CA 1
ATOM 668 C C . VAL A 1 110 ? -57.587 23.137 -5.443 1.00 16.14 110 VAL A C 1
ATOM 669 O O . VAL A 1 110 ? -57.614 23.211 -4.207 1.00 16.40 110 VAL A O 1
ATOM 673 N N . GLY A 1 111 ? -58.651 22.865 -6.231 1.00 16.29 111 GLY A N 1
ATOM 674 C CA . GLY A 1 111 ? -60.059 22.909 -5.828 1.00 15.80 111 GLY A CA 1
ATOM 675 C C . GLY A 1 111 ? -60.265 22.557 -4.383 1.00 15.96 111 GLY A C 1
ATOM 676 O O . GLY A 1 111 ? -60.679 23.400 -3.587 1.00 16.05 111 GLY A O 1
ATOM 677 N N . ALA A 1 112 ? -59.953 21.314 -4.040 1.00 16.08 112 ALA A N 1
ATOM 678 C CA . ALA A 1 112 ? -59.971 20.896 -2.660 1.00 16.45 112 ALA A CA 1
ATOM 679 C C . ALA A 1 112 ? -59.056 21.834 -1.864 1.00 16.99 112 ALA A C 1
ATOM 680 O O . ALA A 1 112 ? -59.521 22.803 -1.263 1.00 16.64 112 ALA A O 1
ATOM 682 N N . ARG A 1 113 ? -57.753 21.557 -1.935 1.00 17.94 113 ARG A N 1
ATOM 683 C CA . ARG A 1 113 ? -56.677 22.262 -1.220 1.00 18.59 113 ARG A CA 1
ATOM 684 C C . ARG A 1 113 ? -56.931 23.738 -0.881 1.00 19.05 113 ARG A C 1
ATOM 685 O O . ARG A 1 113 ? -56.454 24.226 0.152 1.00 19.32 113 ARG A O 1
ATOM 693 N N . ILE A 1 114 ? -57.638 24.446 -1.765 1.00 19.35 114 ILE A N 1
ATOM 694 C CA . ILE A 1 114 ? -58.132 25.786 -1.468 1.00 19.52 114 ILE A CA 1
ATOM 695 C C . ILE A 1 114 ? -59.089 25.641 -0.281 1.00 20.33 114 ILE A C 1
ATOM 696 O O . ILE A 1 114 ? -58.671 25.787 0.881 1.00 20.22 114 ILE A O 1
ATOM 701 N N . TYR A 1 115 ? -60.355 25.331 -0.599 1.00 20.89 115 TYR A N 1
ATOM 702 C CA . TYR A 1 115 ? -61.395 24.932 0.352 1.00 21.26 115 TYR A CA 1
ATOM 703 C C . TYR A 1 115 ? -60.759 24.258 1.572 1.00 21.44 115 TYR A C 1
ATOM 704 O O . TYR A 1 115 ? -60.979 24.686 2.712 1.00 21.32 115 TYR A O 1
ATOM 713 N N . HIS A 1 116 ? -59.918 23.256 1.308 1.00 21.65 116 HIS A N 1
ATOM 714 C CA . HIS A 1 116 ? -59.175 22.537 2.346 1.00 21.74 116 HIS A CA 1
ATOM 715 C C . HIS A 1 116 ? -58.351 23.454 3.254 1.00 21.51 116 HIS A C 1
ATOM 716 O O . HIS A 1 116 ? -58.423 23.338 4.484 1.00 21.82 116 HIS A O 1
ATOM 723 N N . THR A 1 117 ? -57.540 24.332 2.657 1.00 20.92 117 THR A N 1
ATOM 724 C CA . THR A 1 117 ? -56.717 25.244 3.446 1.00 19.95 117 THR A CA 1
ATOM 725 C C . THR A 1 117 ? -57.661 26.079 4.279 1.00 19.37 117 THR A C 1
ATOM 726 O O . THR A 1 117 ? -57.401 26.325 5.459 1.00 19.35 117 THR A O 1
ATOM 730 N N . ILE A 1 118 ? -58.782 26.465 3.666 1.00 18.45 118 ILE A N 1
ATOM 731 C CA . ILE A 1 118 ? -59.776 27.271 4.351 1.00 17.64 118 ILE A CA 1
ATOM 732 C C . ILE A 1 118 ? -60.356 26.397 5.433 1.00 17.41 118 ILE A C 1
ATOM 733 O O . ILE A 1 118 ? -60.646 26.872 6.522 1.00 17.68 118 ILE A O 1
ATOM 738 N N . ALA A 1 119 ? -60.478 25.110 5.146 1.00 17.21 119 ALA A N 1
ATOM 739 C CA . ALA A 1 119 ? -61.036 24.176 6.115 1.00 17.37 119 ALA A CA 1
ATOM 740 C C . ALA A 1 119 ? -60.185 24.012 7.369 1.00 17.42 119 ALA A C 1
ATOM 741 O O . ALA A 1 119 ? -60.717 24.110 8.471 1.00 17.17 119 ALA A O 1
ATOM 743 N N . TYR A 1 120 ? -58.878 23.782 7.198 1.00 17.60 120 TYR A N 1
ATOM 744 C CA . TYR A 1 120 ? -58.016 23.343 8.308 1.00 17.73 120 TYR A CA 1
ATOM 745 C C . TYR A 1 120 ? -57.460 24.432 9.232 1.00 17.56 120 TYR A C 1
ATOM 746 O O . TYR A 1 120 ? -57.397 24.252 10.452 1.00 17.48 120 TYR A O 1
ATOM 755 N N . LEU A 1 121 ? -57.043 25.553 8.665 1.00 17.28 121 LEU A N 1
ATOM 756 C CA . LEU A 1 121 ? -56.440 26.596 9.474 1.00 17.19 121 LEU A CA 1
ATOM 757 C C . LEU A 1 121 ? -57.391 27.028 10.598 1.00 17.71 121 LEU A C 1
ATOM 758 O O . LEU A 1 121 ? -56.995 27.042 11.770 1.00 17.30 121 LEU A O 1
ATOM 763 N N . THR A 1 122 ? -58.646 27.327 10.234 1.00 18.38 122 THR A N 1
ATOM 764 C CA . THR A 1 122 ? -59.757 27.471 11.190 1.00 18.95 122 THR A CA 1
ATOM 765 C C . THR A 1 122 ? -59.722 26.456 12.355 1.00 19.77 122 THR A C 1
ATOM 766 O O . THR A 1 122 ? -59.585 26.862 13.512 1.00 19.88 122 THR A O 1
ATOM 770 N N . PRO A 1 123 ? -59.850 25.137 12.072 1.00 20.41 123 PRO A N 1
ATOM 771 C CA . PRO A 1 123 ? -59.799 24.228 13.193 1.00 20.98 123 PRO A CA 1
ATOM 772 C C . PRO A 1 123 ? -58.367 23.870 13.510 1.00 21.92 123 PRO A C 1
ATOM 773 O O . PRO A 1 123 ? -57.473 24.725 13.410 1.00 22.42 123 PRO A O 1
ATOM 777 N N . LEU A 1 124 ? -58.166 22.604 13.880 1.00 22.85 124 LEU A N 1
ATOM 778 C CA . LEU A 1 124 ? -56.840 22.014 14.084 1.00 23.53 124 LEU A CA 1
ATOM 779 C C . LEU A 1 124 ? -56.854 20.476 13.949 1.00 24.07 124 LEU A C 1
ATOM 780 O O . LEU A 1 124 ? -55.846 19.887 13.589 1.00 23.88 124 LEU A O 1
ATOM 785 N N . PRO A 1 125 ? -57.993 19.816 14.253 1.00 24.82 125 PRO A N 1
ATOM 786 C CA . PRO A 1 125 ? -57.874 18.360 14.355 1.00 25.54 125 PRO A CA 1
ATOM 787 C C . PRO A 1 125 ? -58.281 17.556 13.088 1.00 26.36 125 PRO A C 1
ATOM 788 O O . PRO A 1 125 ? -57.512 17.457 12.113 1.00 26.88 125 PRO A O 1
ATOM 792 N N . GLN A 1 126 ? -59.493 17.007 13.110 1.00 26.40 126 GLN A N 1
ATOM 793 C CA . GLN A 1 126 ? -59.883 15.939 12.197 1.00 26.52 126 GLN A CA 1
ATOM 794 C C . GLN A 1 126 ? -60.374 16.335 10.770 1.00 26.20 126 GLN A C 1
ATOM 795 O O . GLN A 1 126 ? -59.930 15.725 9.790 1.00 26.34 126 GLN A O 1
ATOM 801 N N . PRO A 1 127 ? -61.250 17.367 10.644 1.00 25.60 127 PRO A N 1
ATOM 802 C CA . PRO A 1 127 ? -62.085 17.549 9.422 1.00 25.06 127 PRO A CA 1
ATOM 803 C C . PRO A 1 127 ? -61.317 17.875 8.137 1.00 24.78 127 PRO A C 1
ATOM 804 O O . PRO A 1 127 ? -61.934 18.115 7.086 1.00 24.65 127 PRO A O 1
ATOM 808 N N . ASN A 1 128 ? -59.989 17.872 8.234 1.00 24.32 128 ASN A N 1
ATOM 809 C CA . ASN A 1 128 ? -59.125 18.257 7.150 1.00 23.91 128 ASN A CA 1
ATOM 810 C C . ASN A 1 128 ? -58.084 17.183 6.819 1.00 24.11 128 ASN A C 1
ATOM 811 O O . ASN A 1 128 ? -57.967 16.795 5.652 1.00 24.73 128 ASN A O 1
ATOM 816 N N . ARG A 1 129 ? -57.332 16.705 7.8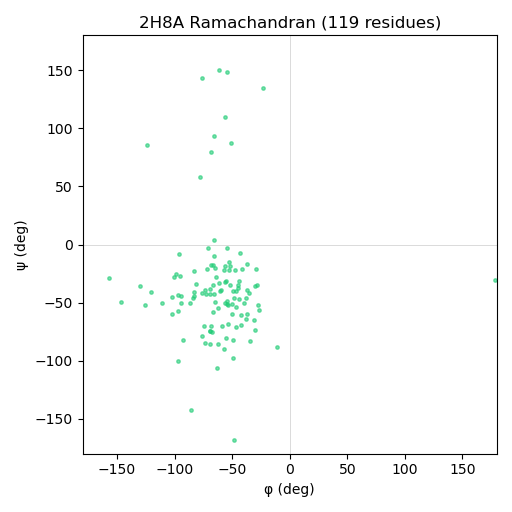21 1.00 23.36 129 ARG A N 1
ATOM 817 C CA . ARG A 1 129 ? -56.366 15.627 7.613 1.0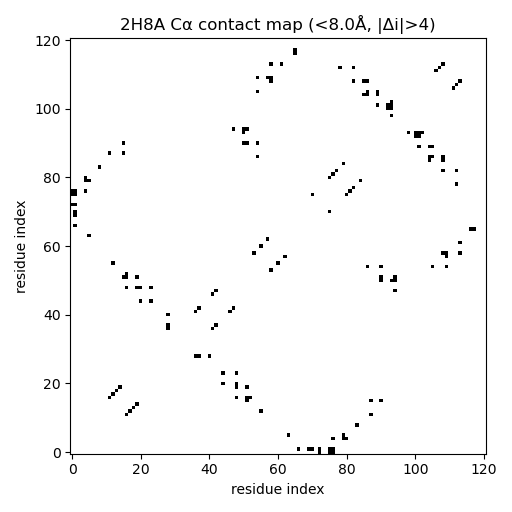0 22.22 129 ARG A CA 1
ATOM 818 C C . ARG A 1 129 ? -56.919 14.670 6.585 1.00 21.84 129 ARG A C 1
ATOM 819 O O . ARG A 1 129 ? -56.206 14.210 5.711 1.00 21.86 129 ARG A O 1
ATOM 827 N N . GLY A 1 130 ? -58.217 14.390 6.697 1.00 21.74 130 GLY A N 1
ATOM 828 C CA . GLY A 1 130 ? -58.960 13.583 5.727 1.00 21.41 130 GLY A CA 1
ATOM 829 C C . GLY A 1 130 ? -58.820 14.103 4.307 1.00 21.17 130 GLY A C 1
ATOM 830 O O . GLY A 1 130 ? -58.181 13.441 3.467 1.00 21.20 130 GLY A O 1
ATOM 831 N N . LEU A 1 131 ? -59.403 15.287 4.054 1.00 20.45 131 LEU A N 1
ATOM 832 C CA . LEU A 1 131 ? -59.314 15.989 2.748 1.00 19.89 131 LEU A CA 1
ATOM 833 C C . LEU A 1 131 ? -57.858 16.175 2.221 1.00 19.09 131 LEU A C 1
ATOM 834 O O . LEU A 1 131 ? -57.591 16.106 1.015 1.00 18.64 131 LEU A O 1
ATOM 839 N N . ALA A 1 132 ? -56.921 16.389 3.132 1.00 18.42 132 ALA A N 1
ATOM 840 C CA . ALA A 1 132 ? -55.529 16.553 2.754 1.00 18.07 132 ALA A CA 1
ATOM 841 C C . ALA A 1 132 ? -54.922 15.244 2.206 1.00 17.61 132 ALA A C 1
ATOM 842 O O . ALA A 1 132 ? -53.881 15.263 1.520 1.00 17.63 132 ALA A O 1
ATOM 844 N N . PHE A 1 133 ? -55.588 14.125 2.491 1.00 16.98 133 PHE A N 1
ATOM 845 C CA . PHE A 1 133 ? -55.068 12.798 2.139 1.00 16.68 133 PHE A CA 1
ATOM 846 C C . PHE A 1 133 ? -55.461 12.403 0.718 1.00 16.07 133 PHE A C 1
ATOM 847 O O . PHE A 1 133 ? -54.591 12.090 -0.092 1.00 15.50 133 PHE A O 1
ATOM 855 N N . PHE A 1 134 ? -56.748 12.512 0.389 1.00 15.99 134 PHE A N 1
ATOM 856 C CA . PHE A 1 134 ? -57.244 12.124 -0.958 1.00 15.92 134 PHE A CA 1
ATOM 857 C C . PHE A 1 134 ? -56.560 12.855 -2.130 1.00 15.31 134 PHE A C 1
ATOM 858 O O . PHE A 1 134 ? -56.520 12.362 -3.262 1.00 14.91 134 PHE A O 1
ATOM 866 N N . VAL A 1 135 ? -55.983 14.010 -1.817 1.00 14.96 135 VAL A N 1
ATOM 867 C CA . 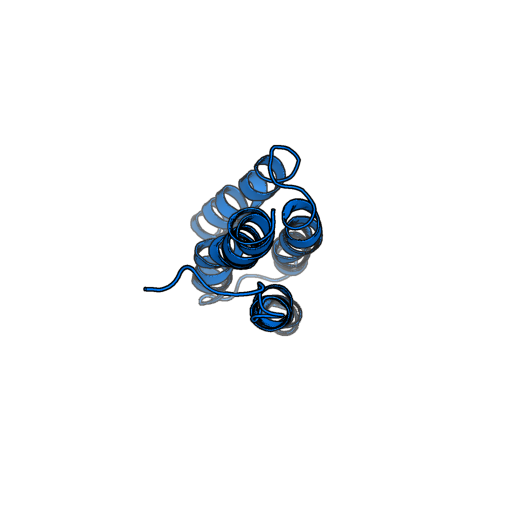VAL A 1 135 ? -55.421 14.916 -2.809 1.00 14.30 135 VAL A CA 1
ATOM 868 C C . VAL A 1 135 ? -53.940 14.638 -3.005 1.00 13.67 135 VAL A C 1
ATOM 869 O O . VAL A 1 135 ? -53.573 13.920 -3.938 1.00 13.72 135 VAL A O 1
ATOM 873 N N . GLY A 1 136 ? -53.106 15.176 -2.116 1.00 12.80 136 GLY A N 1
ATOM 874 C CA . GLY A 1 136 ? -51.674 14.868 -2.094 1.00 11.96 136 GLY A CA 1
ATOM 875 C C . GLY A 1 136 ? -51.245 13.429 -2.401 1.00 11.26 136 GLY A C 1
ATOM 876 O O . GLY A 1 136 ? -50.312 13.232 -3.157 1.00 11.05 136 GLY A O 1
ATOM 877 N N . TYR A 1 137 ? -51.899 12.424 -1.808 1.00 10.71 137 TYR A N 1
ATOM 878 C CA . TYR A 1 137 ? -51.601 11.010 -2.112 1.00 10.06 137 TYR A CA 1
ATOM 879 C C . TYR A 1 137 ? -52.111 10.625 -3.490 1.00 10.12 137 TYR A C 1
ATOM 880 O O . TYR A 1 137 ? -51.415 9.958 -4.254 1.00 9.93 137 TYR A O 1
ATOM 889 N N . GLY A 1 138 ? -53.325 11.079 -3.803 1.00 10.63 138 GLY A N 1
ATOM 890 C CA . GLY A 1 138 ? -54.025 10.724 -5.048 1.00 10.99 138 GLY A CA 1
ATOM 891 C C . GLY A 1 138 ? -53.460 11.414 -6.272 1.00 11.20 138 GLY A C 1
ATOM 892 O O . GLY A 1 138 ? -52.607 10.837 -6.983 1.00 10.91 138 GLY A O 1
ATOM 893 N N . VAL A 1 139 ? -53.933 12.645 -6.506 1.00 11.30 139 VAL A N 1
ATOM 894 C CA . VAL A 1 139 ? -53.405 13.522 -7.566 1.00 11.61 139 VAL A CA 1
ATOM 895 C C . VAL A 1 139 ? -51.920 13.254 -7.873 1.00 11.85 139 VAL A C 1
ATOM 896 O O . VAL A 1 139 ? -51.433 13.592 -8.960 1.00 12.40 139 VAL A O 1
ATOM 900 N N . THR A 1 140 ? -51.213 12.641 -6.921 1.00 11.45 140 THR A N 1
ATOM 901 C CA . THR A 1 140 ? -49.783 12.407 -7.069 1.00 10.99 140 THR A CA 1
ATOM 902 C C . THR A 1 140 ? -49.451 11.011 -7.578 1.00 10.56 140 THR A C 1
ATOM 903 O O . THR A 1 140 ? -48.581 10.863 -8.449 1.00 9.98 140 THR A O 1
ATOM 907 N N . LEU A 1 141 ? -50.136 10.000 -7.038 1.00 10.04 141 LEU A N 1
ATOM 908 C CA . LEU A 1 141 ? -50.003 8.648 -7.555 1.00 9.78 141 LEU A CA 1
ATOM 909 C C . LEU A 1 141 ? -50.476 8.697 -9.003 1.00 9.88 141 LEU A C 1
ATOM 910 O O . LEU A 1 141 ? -49.948 7.986 -9.874 1.00 9.58 141 LEU A O 1
ATOM 915 N N . SER A 1 142 ? -51.458 9.574 -9.240 1.00 10.04 142 SER A N 1
ATOM 916 C CA . SER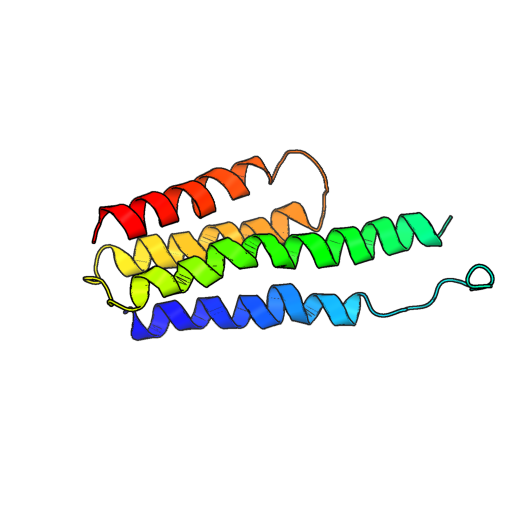 A 1 142 ? -52.092 9.739 -10.546 1.00 10.00 142 SER A CA 1
ATOM 917 C C . SER A 1 142 ? -51.101 10.323 -11.531 1.00 10.58 142 SER A C 1
ATOM 918 O O . SER A 1 142 ? -50.571 9.612 -12.389 1.00 9.69 142 SER A O 1
ATOM 921 N N . MET A 1 143 ? -50.854 11.620 -11.366 1.00 11.67 143 MET A N 1
ATOM 922 C CA . MET A 1 143 ? -49.758 12.352 -12.000 1.00 13.39 143 MET A CA 1
ATOM 923 C C . MET A 1 143 ? -48.368 11.631 -12.067 1.00 13.99 143 MET A C 1
ATOM 924 O O . MET A 1 143 ? -47.482 11.992 -12.887 1.00 13.50 143 MET A O 1
ATOM 929 N N . ALA A 1 144 ? -48.169 10.636 -11.194 1.00 14.76 144 ALA A N 1
ATOM 930 C CA . ALA A 1 144 ? -47.107 9.651 -11.404 1.00 15.15 144 ALA A CA 1
ATOM 931 C C . ALA A 1 144 ? -47.575 8.717 -12.507 1.00 15.30 144 ALA A C 1
ATOM 932 O O . ALA A 1 144 ? -47.084 8.760 -13.633 1.00 15.32 144 ALA A O 1
ATOM 934 N N . TYR A 1 145 ? -48.563 7.905 -12.172 1.00 15.57 145 TYR A N 1
ATOM 935 C CA . TYR A 1 145 ? -49.052 6.877 -13.060 1.00 16.16 145 TYR A CA 1
ATOM 936 C C . TYR A 1 145 ? -49.245 7.491 -14.457 1.00 16.89 145 TYR A C 1
ATOM 937 O O . TYR A 1 145 ? -48.444 7.222 -15.366 1.00 16.51 145 TYR A O 1
ATOM 946 N N . ARG A 1 146 ? -50.260 8.357 -14.591 1.00 17.99 146 ARG A N 1
ATOM 947 C CA . ARG A 1 146 ? -50.835 8.756 -15.893 1.00 19.26 146 ARG A CA 1
ATOM 948 C C . ARG A 1 146 ? -49.784 8.879 -16.983 1.00 19.99 146 ARG A C 1
ATOM 949 O O . ARG A 1 146 ? -50.009 8.503 -18.141 1.00 20.25 146 ARG A O 1
ATOM 957 N N . LEU A 1 147 ? -48.637 9.411 -16.572 1.00 20.75 147 LEU A N 1
ATOM 958 C CA . LEU A 1 147 ? -47.454 9.587 -17.394 1.00 21.09 147 LEU A CA 1
ATOM 959 C C . LEU A 1 147 ? -46.678 8.268 -17.576 1.00 20.98 147 LEU A C 1
ATOM 960 O O . LEU A 1 147 ? -45.435 8.246 -17.588 1.00 20.88 147 LEU A O 1
#

Radius of gyration: 16.82 Å; Cα contacts (8 Å, |Δi|>4): 85; chains: 1; bounding box: 28×35×51 Å

CATH classification: 1.20.120.550

Nearest PDB structures (foldseek):
  2h8a-assembly1_A  TM=1.008E+00  e=3.827E-17  Rattus norvegicus
  3dww-assembly1_B  TM=6.375E-01  e=3.376E-03  Homo sapiens
  6o7t-assembly1_n  TM=3.115E-01  e=5.140E+00  Saccharomyces cerevisiae

Secondary structure (DSSP, 8-state):
-HHHHHHHHHHHHHHTTHHHHGGGS-------TT--HHHHHHHHHHHHHHHHHHTTHHHHHHHHHTTTS---STTHHHHHHHHHHHH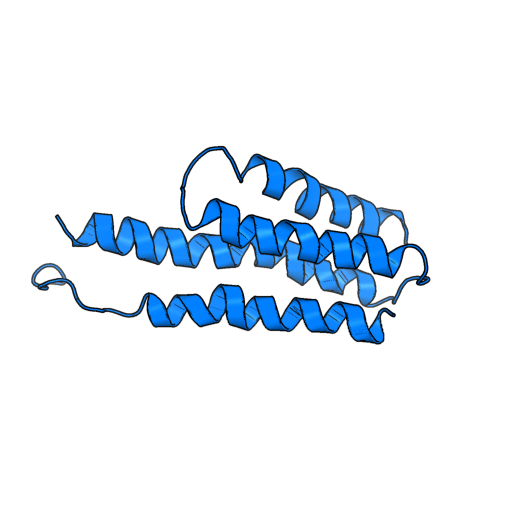HHHHHHHHSS-SHHHHHHHHIIIIIIHHHHHHT-